Protein AF-C7GEN4-F1 (afdb_monomer_lite)

Secondary structure (DSSP, 8-state):
--------------TTTEEEEEEE-TTT--EEEEEEETTT--EEEEEEESSHHHHHHHHHHHT--SPPEEE-

Foldseek 3Di:
DDDPPPPLQQDEDDPPQWAWEWEADPVPRKTFIFIQGPPPRDTDGDGTDPDVVSVVSVCSNNVPPDDHYYDD

Sequence (72 aa):
MGLFKKNIVTKTYDKENKKPVIKASICNGEQVAGFKNIHTGKIDEVMLIKNHADLDAFKKMYGIDGAIEKEY

Structure (mmCIF, N/CA/C/O backbone):
data_AF-C7GEN4-F1
#
_entry.id   AF-C7GEN4-F1
#
loop_
_atom_site.group_PDB
_atom_site.id
_atom_site.type_symbol
_atom_site.label_atom_id
_atom_site.label_alt_id
_atom_site.label_comp_id
_atom_site.label_asym_id
_atom_site.label_entity_id
_atom_site.label_seq_id
_atom_site.pdbx_PDB_ins_code
_atom_site.Cartn_x
_atom_site.Cartn_y
_atom_site.Cartn_z
_atom_site.occupancy
_atom_site.B_iso_or_equiv
_atom_site.auth_seq_id
_atom_site.auth_comp_id
_atom_site.auth_asym_id
_atom_site.auth_atom_id
_atom_site.pdbx_PDB_model_num
ATOM 1 N N . MET A 1 1 ? -25.235 -22.350 -21.596 1.00 42.81 1 MET A N 1
ATOM 2 C CA . MET A 1 1 ? -23.883 -22.608 -21.055 1.00 42.81 1 MET A CA 1
ATOM 3 C C . MET A 1 1 ? -23.698 -21.786 -19.788 1.00 42.81 1 MET A C 1
ATOM 5 O O . MET A 1 1 ? -23.963 -20.592 -19.824 1.00 42.81 1 MET A O 1
ATOM 9 N N . GLY A 1 2 ? -23.347 -22.427 -18.671 1.00 50.94 2 GLY A N 1
ATOM 10 C CA . GLY A 1 2 ? -23.276 -21.787 -17.355 1.00 50.94 2 GLY A CA 1
ATOM 11 C C . GLY A 1 2 ? -22.227 -20.679 -17.302 1.00 50.94 2 GLY A C 1
ATOM 12 O O . GLY A 1 2 ? -21.047 -20.925 -17.547 1.00 50.94 2 GLY A O 1
ATOM 13 N N . LEU A 1 3 ? -22.662 -19.461 -16.971 1.00 59.94 3 LEU A N 1
ATOM 14 C CA . LEU A 1 3 ? -21.762 -18.387 -16.575 1.00 59.94 3 LEU A CA 1
ATOM 15 C C . LEU A 1 3 ? -21.123 -18.793 -15.246 1.00 59.94 3 LEU A C 1
ATOM 17 O O . LEU A 1 3 ? -21.716 -18.617 -14.182 1.00 59.94 3 LEU A O 1
ATOM 21 N N . PHE A 1 4 ? -19.907 -19.326 -15.306 1.00 59.34 4 PHE A N 1
ATOM 22 C CA . PHE A 1 4 ? -19.031 -19.380 -14.147 1.00 59.34 4 PHE A CA 1
ATOM 23 C C . PHE A 1 4 ? -18.774 -17.935 -13.708 1.00 59.34 4 PHE A C 1
ATOM 25 O O . PHE A 1 4 ? -17.886 -17.258 -14.230 1.00 59.34 4 PHE A O 1
ATOM 32 N N . LYS A 1 5 ? -19.586 -17.440 -12.765 1.00 57.09 5 LYS A N 1
ATOM 33 C CA . LYS A 1 5 ? -19.236 -16.275 -11.957 1.00 57.09 5 LYS A CA 1
ATOM 34 C C . LYS A 1 5 ? -17.930 -16.651 -11.276 1.00 57.09 5 LYS A C 1
ATOM 36 O O . LYS A 1 5 ? -17.922 -17.431 -10.330 1.00 57.09 5 LYS A O 1
ATOM 41 N N . LYS A 1 6 ? -16.812 -16.155 -11.807 1.00 55.97 6 LYS A N 1
ATOM 42 C CA . LYS A 1 6 ? -15.555 -16.115 -11.068 1.00 55.97 6 LYS A CA 1
ATOM 43 C C . LYS A 1 6 ? -15.913 -15.390 -9.779 1.00 55.97 6 LYS A C 1
ATOM 45 O O . LYS A 1 6 ? -16.209 -14.200 -9.836 1.00 55.97 6 LYS A O 1
ATOM 50 N N . ASN A 1 7 ? -16.000 -16.115 -8.663 1.00 50.56 7 ASN A N 1
ATOM 51 C CA . ASN A 1 7 ? -16.073 -15.505 -7.347 1.00 50.56 7 ASN A CA 1
ATOM 52 C C . ASN A 1 7 ? -14.787 -14.696 -7.228 1.00 50.56 7 ASN A C 1
ATOM 54 O O . ASN A 1 7 ? -13.732 -15.233 -6.896 1.00 50.56 7 ASN A O 1
ATOM 58 N N . ILE A 1 8 ? -14.857 -13.421 -7.601 1.00 55.91 8 ILE A N 1
ATOM 59 C CA . ILE A 1 8 ? -13.871 -12.434 -7.211 1.00 55.91 8 ILE A CA 1
ATOM 60 C C . ILE A 1 8 ? -13.959 -12.509 -5.694 1.00 55.91 8 ILE A C 1
ATOM 62 O O . ILE A 1 8 ? -14.982 -12.142 -5.123 1.00 55.91 8 ILE A O 1
ATOM 66 N N . VAL A 1 9 ? -12.989 -13.171 -5.063 1.00 56.72 9 VAL A N 1
ATOM 67 C CA . VAL A 1 9 ? -12.938 -13.271 -3.609 1.00 56.72 9 VAL A CA 1
ATOM 68 C C . VAL A 1 9 ? -12.700 -11.850 -3.143 1.00 56.72 9 VAL A C 1
ATOM 70 O O . VAL A 1 9 ? -11.565 -11.375 -3.152 1.00 56.72 9 VAL A O 1
ATOM 73 N N . THR A 1 10 ? -13.789 -11.152 -2.837 1.00 65.69 10 THR A N 1
ATOM 74 C CA . THR A 1 10 ? -13.745 -9.805 -2.300 1.00 65.69 10 THR A CA 1
ATOM 75 C C . THR A 1 10 ? -13.232 -9.946 -0.878 1.00 65.69 10 THR A C 1
ATOM 77 O O . THR A 1 10 ? -13.990 -10.219 0.054 1.00 65.69 10 THR A O 1
ATOM 80 N N . L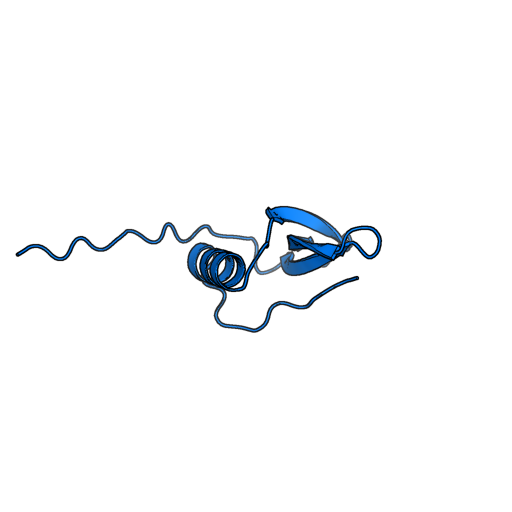YS A 1 11 ? -11.913 -9.871 -0.713 1.00 81.25 11 LYS A N 1
ATOM 81 C CA . LYS A 1 11 ? -11.302 -9.783 0.602 1.00 81.25 11 LYS A CA 1
ATOM 82 C C . LYS A 1 11 ? -11.762 -8.482 1.235 1.00 81.25 11 LYS A C 1
ATOM 84 O O . LYS A 1 11 ? -11.756 -7.422 0.614 1.00 81.25 11 LYS A O 1
ATOM 89 N N . THR A 1 12 ? -12.172 -8.571 2.486 1.00 83.62 12 THR A N 1
ATOM 90 C CA . THR A 1 12 ? -12.488 -7.394 3.278 1.00 83.62 12 THR A CA 1
ATOM 91 C C . THR A 1 12 ? -11.210 -6.861 3.911 1.00 83.62 12 THR A C 1
ATOM 93 O O . THR A 1 12 ? -10.266 -7.600 4.202 1.00 83.62 12 THR A O 1
ATOM 96 N N . TYR A 1 13 ? -11.168 -5.550 4.090 1.00 88.94 13 TYR A N 1
ATOM 97 C CA . TYR A 1 13 ? -10.177 -4.876 4.911 1.00 88.94 13 TYR A CA 1
ATOM 98 C C . TYR A 1 13 ? -10.912 -3.896 5.818 1.00 88.94 13 TYR A C 1
ATOM 100 O O . TYR A 1 13 ? -12.056 -3.522 5.548 1.00 88.94 13 TYR A O 1
ATOM 108 N N . ASP A 1 14 ? -10.256 -3.504 6.901 1.00 90.69 14 ASP A N 1
ATOM 109 C CA . ASP A 1 14 ? -10.810 -2.565 7.862 1.00 90.69 14 ASP A CA 1
ATOM 110 C C . ASP A 1 14 ? -10.787 -1.143 7.278 1.00 90.69 14 ASP A C 1
ATOM 112 O O . ASP A 1 14 ? -9.757 -0.473 7.294 1.00 90.69 14 ASP A O 1
ATOM 116 N N . LYS A 1 15 ? -11.904 -0.722 6.673 1.00 88.81 15 LYS A N 1
ATOM 117 C CA . LYS A 1 15 ? -12.029 0.571 5.973 1.00 88.81 15 LYS A CA 1
ATOM 118 C C . LYS A 1 15 ? -12.056 1.771 6.920 1.00 88.81 15 LYS A C 1
ATOM 120 O O . LYS A 1 15 ? -11.826 2.888 6.469 1.00 88.81 15 LYS A O 1
ATOM 125 N N . GLU A 1 16 ? -12.366 1.544 8.195 1.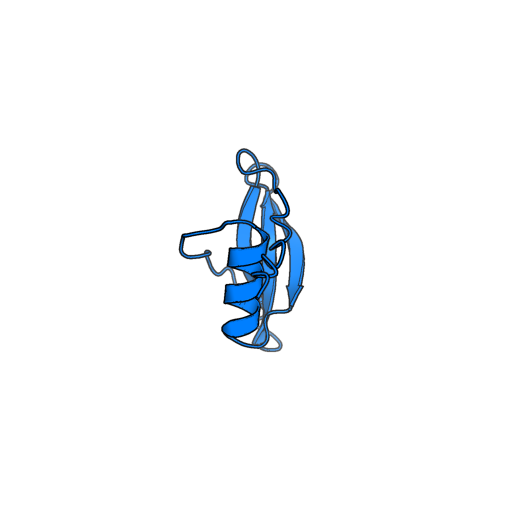00 91.44 16 GLU A N 1
ATOM 126 C CA . GLU A 1 16 ? -12.478 2.595 9.208 1.00 91.44 16 GLU A CA 1
ATOM 127 C C . GLU A 1 16 ? -11.108 2.984 9.767 1.00 91.44 16 GLU A C 1
ATOM 129 O O . GLU A 1 16 ? -10.824 4.165 9.926 1.00 91.44 16 GLU A O 1
ATOM 134 N N . ASN A 1 17 ? -10.229 2.006 10.001 1.00 93.69 17 ASN A N 1
ATOM 135 C CA . ASN A 1 17 ? -8.917 2.211 10.611 1.00 93.69 17 ASN A CA 1
ATOM 136 C C . ASN A 1 17 ? -7.768 2.080 9.604 1.00 93.69 17 ASN A C 1
ATOM 138 O O . ASN A 1 17 ? -6.625 2.417 9.935 1.00 93.69 17 ASN A O 1
ATOM 142 N N . LYS A 1 18 ? -8.008 1.559 8.393 1.00 94.56 18 LYS A N 1
ATOM 143 C CA . LYS A 1 18 ? -6.971 1.399 7.368 1.00 94.56 18 LYS A CA 1
ATOM 144 C C . LYS A 1 18 ? -7.375 1.993 6.023 1.00 94.56 18 LYS A C 1
ATOM 146 O O . LYS A 1 18 ? -8.475 1.779 5.520 1.00 94.56 18 LYS A O 1
ATOM 151 N N . LYS A 1 19 ? -6.418 2.662 5.380 1.00 94.38 19 LYS A N 1
ATOM 152 C CA . LYS A 1 19 ? -6.535 3.156 4.004 1.00 94.38 19 LYS A CA 1
ATOM 153 C C . LYS A 1 19 ? -5.620 2.373 3.055 1.00 94.38 19 LYS A C 1
ATOM 155 O O . LYS A 1 19 ? -4.504 2.030 3.454 1.00 94.38 19 LYS A O 1
ATOM 160 N N . PRO A 1 20 ? -6.055 2.060 1.823 1.00 94.62 20 PRO A N 1
ATOM 161 C CA . PRO A 1 20 ? -5.185 1.427 0.840 1.00 94.62 20 PRO A CA 1
ATOM 162 C C . PRO A 1 20 ? -4.068 2.395 0.435 1.00 94.62 20 PRO A C 1
ATOM 164 O O . PRO A 1 20 ? -4.327 3.574 0.195 1.00 94.62 20 PRO A O 1
ATOM 167 N N . VAL A 1 21 ? -2.838 1.895 0.337 1.00 95.25 21 VAL A N 1
ATOM 168 C CA . VAL A 1 21 ? -1.658 2.668 -0.083 1.00 95.25 21 VAL A CA 1
ATOM 169 C C . VAL A 1 21 ? -0.757 1.836 -0.993 1.00 95.25 21 VAL A C 1
ATOM 171 O O . VAL A 1 21 ? -0.732 0.607 -0.902 1.00 95.25 21 VAL A O 1
ATOM 174 N N . ILE A 1 22 ? 0.003 2.504 -1.857 1.00 94.69 22 ILE A N 1
ATOM 175 C CA . ILE A 1 22 ? 1.123 1.915 -2.594 1.00 94.69 22 ILE A CA 1
ATOM 176 C C . ILE A 1 22 ? 2.409 2.472 -2.001 1.00 94.69 22 ILE A C 1
ATOM 178 O O . ILE A 1 22 ? 2.673 3.660 -2.140 1.00 94.69 22 ILE A O 1
ATOM 182 N N . LYS A 1 23 ? 3.217 1.625 -1.376 1.00 93.00 23 LYS A N 1
ATOM 183 C CA . LYS A 1 23 ? 4.558 1.975 -0.914 1.00 93.00 23 LYS A CA 1
ATOM 184 C C . LYS A 1 23 ? 5.547 1.737 -2.050 1.00 93.00 23 LYS A C 1
ATOM 186 O O . LYS A 1 23 ? 5.651 0.611 -2.530 1.00 93.00 23 LYS A O 1
ATOM 191 N N . ALA A 1 24 ? 6.232 2.775 -2.505 1.00 90.88 24 ALA A N 1
ATOM 192 C CA . ALA A 1 24 ? 7.234 2.687 -3.560 1.00 90.88 24 ALA A CA 1
ATOM 193 C C . ALA A 1 24 ? 8.631 2.833 -2.956 1.00 90.88 24 ALA A C 1
ATOM 195 O O . ALA A 1 24 ? 8.966 3.869 -2.398 1.00 90.88 24 ALA A O 1
ATOM 196 N N . SER A 1 25 ? 9.466 1.810 -3.082 1.00 86.62 25 SER A N 1
ATOM 197 C CA . SER A 1 25 ? 10.845 1.878 -2.609 1.00 86.62 25 SER A CA 1
ATOM 198 C C . SER A 1 25 ? 11.696 2.733 -3.546 1.00 86.62 25 SER A C 1
ATOM 200 O O . SER A 1 25 ? 11.875 2.407 -4.718 1.00 86.62 25 SER A O 1
ATOM 202 N N . ILE A 1 26 ? 12.292 3.797 -3.008 1.00 83.00 26 ILE A N 1
ATOM 203 C CA . ILE A 1 26 ? 13.191 4.702 -3.750 1.00 83.00 26 ILE A CA 1
ATOM 204 C C . ILE A 1 26 ? 14.465 3.972 -4.216 1.00 83.00 26 ILE A C 1
ATOM 206 O O . ILE A 1 26 ? 15.032 4.298 -5.253 1.00 83.00 26 ILE A O 1
ATOM 210 N N . CYS A 1 27 ? 14.903 2.960 -3.462 1.00 80.69 27 CYS A N 1
ATOM 211 C CA . CYS A 1 27 ? 16.156 2.246 -3.709 1.00 80.69 27 CYS A CA 1
ATOM 212 C C . CYS A 1 27 ? 16.114 1.341 -4.955 1.00 80.69 27 CYS A C 1
ATOM 214 O O . CYS A 1 27 ? 17.094 1.248 -5.688 1.00 80.69 27 CYS A O 1
ATOM 216 N N . ASN A 1 28 ? 14.986 0.671 -5.203 1.00 78.88 28 ASN A N 1
ATOM 217 C CA . ASN A 1 28 ? 14.871 -0.376 -6.226 1.00 78.88 28 ASN A CA 1
ATOM 218 C C . ASN A 1 28 ? 13.647 -0.212 -7.147 1.00 78.88 28 ASN A C 1
ATOM 220 O O . ASN A 1 28 ? 13.490 -0.977 -8.096 1.00 78.88 28 ASN A O 1
ATOM 224 N N . GLY A 1 29 ? 12.794 0.786 -6.897 1.00 83.50 29 GLY A N 1
ATOM 225 C CA . GLY A 1 29 ? 11.591 1.051 -7.683 1.00 83.50 29 GLY A CA 1
ATOM 226 C C . GLY A 1 29 ? 10.463 0.039 -7.468 1.00 83.50 29 GLY A C 1
ATOM 227 O O . GLY A 1 29 ? 9.464 0.083 -8.191 1.00 83.50 29 GLY A O 1
ATOM 228 N N . GLU A 1 30 ? 10.589 -0.872 -6.498 1.00 90.69 30 GLU A N 1
ATOM 229 C CA . GLU A 1 30 ? 9.537 -1.837 -6.189 1.00 90.69 30 GLU A CA 1
ATOM 230 C C . GLU A 1 30 ? 8.336 -1.128 -5.566 1.00 90.69 30 GLU A C 1
ATOM 232 O O . GLU A 1 30 ? 8.465 -0.355 -4.618 1.00 90.69 30 GLU A O 1
ATOM 237 N N . GLN A 1 31 ? 7.150 -1.399 -6.109 1.00 93.56 31 GLN A N 1
ATOM 238 C CA . GLN A 1 31 ? 5.888 -0.915 -5.566 1.00 93.56 31 GLN A CA 1
ATOM 239 C C . GLN A 1 31 ? 5.199 -2.052 -4.819 1.00 93.56 31 GLN A C 1
ATOM 241 O O . GLN A 1 31 ? 5.080 -3.165 -5.329 1.00 93.56 31 GLN A O 1
ATOM 246 N N . VAL A 1 32 ? 4.708 -1.770 -3.620 1.00 94.38 32 VAL A N 1
ATOM 247 C CA . VAL A 1 32 ? 3.995 -2.721 -2.771 1.00 94.38 32 VAL A CA 1
ATOM 248 C C . VAL A 1 32 ? 2.648 -2.123 -2.401 1.00 94.38 32 VAL A C 1
ATOM 250 O O . VAL A 1 32 ? 2.572 -1.067 -1.778 1.00 94.38 32 VAL A O 1
ATOM 253 N N . ALA A 1 33 ? 1.570 -2.791 -2.796 1.00 94.44 33 ALA A N 1
ATOM 254 C CA . ALA A 1 33 ? 0.230 -2.473 -2.345 1.00 94.44 33 ALA A CA 1
ATOM 255 C C . ALA A 1 33 ? 0.002 -3.023 -0.940 1.00 94.44 33 ALA A C 1
ATOM 257 O O . ALA A 1 33 ? 0.332 -4.172 -0.621 1.00 94.44 33 ALA A O 1
ATOM 258 N N . GLY A 1 34 ? -0.594 -2.187 -0.107 1.00 94.94 34 GLY A N 1
ATOM 259 C CA . GLY A 1 34 ? -0.835 -2.491 1.283 1.00 94.94 34 GLY A CA 1
ATOM 260 C C . GLY A 1 34 ? -1.919 -1.621 1.887 1.00 94.94 34 GLY A C 1
ATOM 261 O O . GLY A 1 34 ? -2.617 -0.871 1.201 1.00 94.94 34 GLY A O 1
ATOM 262 N N . PHE A 1 35 ? -2.046 -1.722 3.202 1.00 95.00 35 PHE A N 1
ATOM 263 C CA . PHE A 1 35 ? -2.993 -0.938 3.978 1.00 95.00 35 PHE A CA 1
ATOM 264 C C . PHE A 1 35 ? -2.260 -0.183 5.073 1.00 95.00 35 PHE A C 1
ATOM 266 O O . PHE A 1 35 ? -1.628 -0.788 5.937 1.00 95.00 35 PHE A O 1
ATOM 273 N N . LYS A 1 36 ? -2.372 1.143 5.055 1.00 95.19 36 LYS A N 1
ATOM 274 C CA . LYS A 1 36 ? -1.843 2.011 6.099 1.00 95.19 36 LYS A CA 1
ATOM 275 C C . LYS A 1 36 ? -2.888 2.189 7.180 1.00 95.19 36 LYS A C 1
ATOM 277 O O . LYS A 1 36 ? -3.985 2.673 6.910 1.00 95.19 36 LYS A O 1
ATOM 282 N N . ASN A 1 37 ? -2.543 1.815 8.402 1.00 95.56 37 ASN A N 1
ATOM 283 C CA . ASN A 1 37 ? -3.350 2.123 9.566 1.00 95.56 37 ASN A CA 1
ATOM 284 C C . ASN A 1 37 ? -3.278 3.633 9.835 1.00 95.56 37 ASN A C 1
ATOM 286 O O . ASN A 1 37 ? -2.190 4.188 9.990 1.00 95.56 37 ASN A O 1
ATOM 290 N N . ILE A 1 38 ? -4.430 4.295 9.879 1.00 93.75 38 ILE A N 1
ATOM 291 C CA . ILE A 1 38 ? -4.514 5.756 10.001 1.00 93.75 38 ILE A CA 1
ATOM 292 C C . ILE A 1 38 ? -4.154 6.260 11.406 1.00 93.75 38 ILE A C 1
ATOM 294 O O . ILE A 1 38 ? -3.771 7.414 11.550 1.00 93.75 38 ILE A O 1
ATOM 298 N N . HIS A 1 39 ? -4.230 5.400 12.425 1.00 94.00 39 HIS A N 1
ATOM 299 C CA . HIS A 1 39 ? -3.925 5.742 13.817 1.00 94.00 39 HIS A CA 1
ATOM 300 C C . HIS A 1 39 ? -2.447 5.539 14.150 1.00 94.00 39 HIS A C 1
ATOM 302 O O . HIS A 1 39 ? -1.849 6.344 14.854 1.00 94.00 39 HIS A O 1
ATOM 308 N N . THR A 1 40 ? -1.858 4.445 13.660 1.00 94.62 40 THR A N 1
ATOM 309 C CA . THR A 1 40 ? -0.470 4.063 13.987 1.00 94.62 40 THR A CA 1
ATOM 310 C C . THR A 1 40 ? 0.530 4.419 12.892 1.00 94.62 40 THR A C 1
ATOM 312 O O . THR A 1 40 ? 1.732 4.365 13.123 1.00 94.62 40 THR A O 1
ATOM 315 N N . GLY A 1 41 ? 0.061 4.718 11.677 1.00 92.31 41 GLY A N 1
ATOM 316 C CA . GLY A 1 41 ? 0.907 4.931 10.502 1.00 92.31 41 GLY A CA 1
ATOM 317 C C . GLY A 1 41 ? 1.543 3.655 9.939 1.00 92.31 41 GLY A C 1
ATOM 318 O O . GLY A 1 41 ? 2.198 3.722 8.901 1.00 92.31 41 GLY A O 1
ATOM 319 N N . LYS A 1 42 ? 1.342 2.493 10.577 1.00 93.25 42 LYS A N 1
ATOM 320 C CA . LYS A 1 42 ? 1.905 1.214 10.131 1.00 93.25 42 LYS A CA 1
ATOM 321 C C . LYS A 1 42 ? 1.286 0.784 8.803 1.00 93.25 42 LYS A C 1
ATOM 323 O O . LYS A 1 42 ? 0.065 0.790 8.661 1.00 93.25 42 LYS A O 1
ATOM 328 N N . ILE A 1 43 ? 2.128 0.361 7.865 1.00 92.19 43 ILE A N 1
ATOM 329 C CA . ILE A 1 43 ? 1.714 -0.168 6.564 1.00 92.19 43 ILE A CA 1
ATOM 330 C C . ILE A 1 43 ? 1.826 -1.689 6.606 1.00 92.19 43 ILE A C 1
ATOM 332 O O . ILE A 1 43 ? 2.911 -2.226 6.821 1.00 92.19 43 ILE A O 1
ATOM 336 N N . ASP A 1 44 ? 0.705 -2.375 6.410 1.00 92.81 44 ASP A N 1
ATOM 337 C CA . ASP A 1 44 ? 0.678 -3.809 6.140 1.00 92.81 44 ASP A CA 1
ATOM 338 C C . ASP A 1 44 ? 0.887 -4.027 4.641 1.00 92.81 44 ASP A C 1
ATOM 340 O O . ASP A 1 44 ? 0.025 -3.681 3.832 1.00 92.81 44 ASP A O 1
ATOM 344 N N . GLU A 1 45 ? 2.034 -4.587 4.275 1.00 92.69 45 GLU A N 1
ATOM 345 C CA . GLU A 1 45 ? 2.381 -4.962 2.905 1.00 92.69 45 GLU A CA 1
ATOM 346 C C . GLU A 1 45 ? 1.633 -6.246 2.512 1.00 92.69 45 GLU A C 1
ATOM 348 O O . GLU A 1 45 ? 1.718 -7.261 3.202 1.00 92.69 45 GLU A O 1
ATOM 353 N N . VAL A 1 46 ? 0.865 -6.204 1.418 1.00 91.62 46 VAL A N 1
ATOM 354 C CA . VAL A 1 46 ? -0.042 -7.301 1.025 1.00 91.62 46 VAL A CA 1
ATOM 355 C C . VAL A 1 46 ? 0.341 -7.909 -0.317 1.00 91.62 46 VAL A C 1
ATOM 357 O O . VAL A 1 46 ? 0.289 -9.128 -0.478 1.00 91.62 46 VAL A O 1
ATOM 360 N N . MET A 1 47 ? 0.682 -7.076 -1.299 1.00 92.44 47 MET A N 1
ATOM 361 C CA . MET A 1 47 ? 0.928 -7.522 -2.668 1.00 92.44 47 MET A CA 1
ATOM 362 C C . MET A 1 47 ? 2.013 -6.678 -3.330 1.00 92.44 47 MET A C 1
ATOM 364 O O . MET A 1 47 ? 1.945 -5.455 -3.322 1.00 92.44 47 MET A O 1
ATOM 368 N N . LEU A 1 48 ? 2.984 -7.333 -3.962 1.00 93.38 48 LEU A N 1
ATOM 369 C CA . LEU A 1 48 ? 3.954 -6.664 -4.824 1.00 93.38 48 LEU A CA 1
ATOM 370 C C . LEU A 1 48 ? 3.287 -6.274 -6.152 1.00 93.38 48 LEU A C 1
ATOM 372 O O . LEU A 1 48 ? 2.661 -7.109 -6.802 1.00 93.38 48 LEU A O 1
ATOM 376 N N . ILE A 1 49 ? 3.445 -5.022 -6.563 1.00 93.94 49 ILE A N 1
ATOM 377 C CA . ILE A 1 49 ? 2.892 -4.457 -7.793 1.00 93.94 49 ILE A CA 1
ATOM 378 C C . ILE A 1 49 ? 4.021 -4.300 -8.806 1.00 93.94 49 ILE A C 1
ATOM 380 O O . ILE A 1 49 ? 4.867 -3.415 -8.674 1.00 93.94 49 ILE A O 1
ATOM 384 N N . LYS A 1 50 ? 4.028 -5.148 -9.839 1.00 91.25 50 LYS A N 1
ATOM 385 C CA . LYS A 1 50 ? 5.003 -5.058 -10.938 1.00 91.25 50 LYS A CA 1
ATOM 386 C C . LYS A 1 50 ? 4.449 -4.265 -12.111 1.00 91.25 50 LYS A C 1
ATOM 388 O O . LYS A 1 50 ? 5.198 -3.600 -12.819 1.00 91.25 50 LYS A O 1
ATOM 393 N N . ASN A 1 51 ? 3.141 -4.343 -12.333 1.00 91.06 51 ASN A N 1
ATOM 394 C CA . ASN A 1 51 ? 2.466 -3.670 -13.433 1.00 91.06 51 ASN A CA 1
ATOM 395 C C . ASN A 1 51 ? 1.059 -3.184 -13.035 1.00 91.06 51 ASN A C 1
ATOM 397 O O . ASN A 1 51 ? 0.572 -3.408 -11.927 1.00 91.06 51 ASN A O 1
ATOM 401 N N . HIS A 1 52 ? 0.382 -2.508 -13.965 1.00 89.06 52 HIS A N 1
ATOM 402 C CA . HIS A 1 52 ? -0.978 -2.013 -13.742 1.00 89.06 52 HIS A CA 1
ATOM 403 C C . HIS A 1 52 ? -2.026 -3.122 -13.556 1.00 89.06 52 HIS A C 1
ATOM 405 O O . HIS A 1 52 ? -3.043 -2.873 -12.912 1.00 89.06 52 HIS A O 1
ATOM 411 N N . ALA A 1 53 ? -1.801 -4.331 -14.078 1.00 92.12 53 ALA A N 1
ATOM 412 C CA . ALA A 1 53 ? -2.722 -5.449 -13.890 1.00 92.12 53 ALA A CA 1
ATOM 413 C C . ALA A 1 53 ? -2.680 -5.985 -12.451 1.00 92.12 53 ALA A C 1
ATOM 415 O O . ALA A 1 53 ? -3.732 -6.311 -11.909 1.00 92.12 53 ALA A O 1
ATOM 416 N N . ASP A 1 54 ? -1.510 -5.998 -11.803 1.00 92.19 54 ASP A N 1
ATOM 417 C CA . ASP A 1 54 ? -1.399 -6.327 -10.373 1.00 92.19 54 ASP A CA 1
ATOM 418 C C . ASP A 1 54 ? -2.179 -5.313 -9.519 1.00 92.1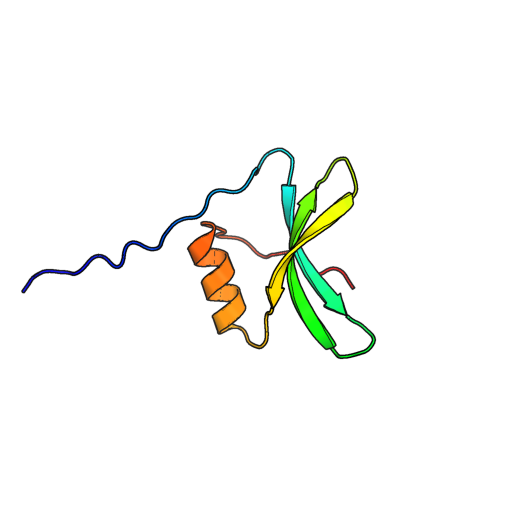9 54 ASP A C 1
ATOM 420 O O . ASP A 1 54 ? -2.897 -5.680 -8.588 1.00 92.19 54 ASP A O 1
ATOM 424 N N . LEU A 1 55 ? -2.101 -4.026 -9.877 1.00 91.50 55 LEU A N 1
ATOM 425 C CA . LEU A 1 55 ? -2.840 -2.964 -9.192 1.00 91.50 55 LEU A CA 1
ATOM 426 C C . LEU A 1 55 ? -4.358 -3.117 -9.369 1.00 91.50 55 LEU A C 1
ATOM 428 O O . LEU A 1 55 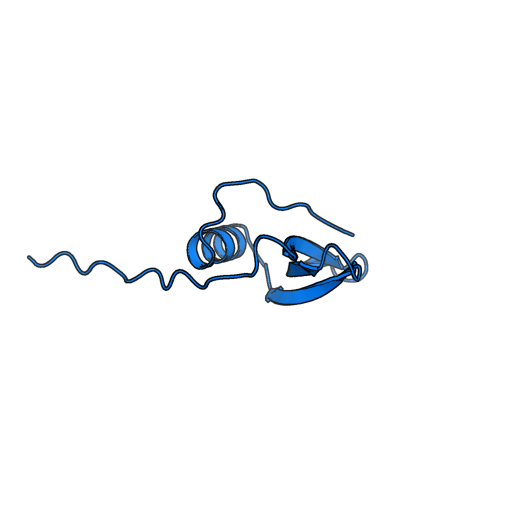? -5.109 -2.977 -8.404 1.00 91.50 55 LEU A O 1
ATOM 432 N N . ASP A 1 56 ? -4.816 -3.407 -10.586 1.00 91.44 56 ASP A N 1
ATOM 433 C CA . ASP A 1 56 ? -6.231 -3.668 -10.875 1.00 91.44 56 ASP A CA 1
ATOM 434 C C . ASP A 1 56 ? -6.734 -4.919 -10.138 1.00 91.44 56 ASP A C 1
ATOM 436 O O . ASP A 1 56 ? -7.826 -4.911 -9.567 1.00 91.44 56 ASP A O 1
ATOM 440 N N . ALA A 1 57 ? -5.909 -5.967 -10.063 1.00 91.12 57 ALA A N 1
ATOM 441 C CA . ALA A 1 57 ? -6.207 -7.169 -9.298 1.00 91.12 57 ALA A CA 1
ATOM 442 C C . ALA A 1 57 ? -6.342 -6.867 -7.800 1.00 91.12 57 ALA A C 1
ATOM 444 O O . ALA A 1 57 ? -7.312 -7.313 -7.187 1.00 91.12 57 ALA A O 1
ATOM 445 N N . PHE A 1 58 ? -5.439 -6.070 -7.221 1.00 91.50 58 PHE A N 1
ATOM 446 C CA . PHE A 1 58 ? -5.544 -5.617 -5.832 1.00 91.50 58 PHE A CA 1
ATOM 447 C C . PHE A 1 58 ? -6.842 -4.834 -5.598 1.00 91.50 58 PHE A C 1
ATOM 449 O O . PHE A 1 58 ? -7.601 -5.140 -4.676 1.00 91.50 58 PHE A O 1
ATOM 456 N N . LYS A 1 59 ? -7.159 -3.875 -6.474 1.00 91.25 59 LYS A N 1
ATOM 457 C CA . LYS A 1 59 ? -8.396 -3.091 -6.381 1.00 91.25 59 LYS A CA 1
ATOM 458 C C . LYS A 1 59 ? -9.642 -3.967 -6.438 1.00 91.25 59 LYS A C 1
ATOM 460 O O . LYS A 1 59 ? -10.502 -3.857 -5.567 1.00 91.25 59 LYS A O 1
ATOM 465 N N . LYS A 1 60 ? -9.723 -4.883 -7.404 1.00 90.56 60 LYS A N 1
ATOM 466 C CA . LYS A 1 60 ? -10.846 -5.825 -7.541 1.00 90.56 60 LYS A CA 1
ATOM 467 C C . LYS A 1 60 ? -10.941 -6.792 -6.368 1.00 90.56 60 LYS A C 1
ATOM 469 O O . LYS A 1 60 ? -12.045 -7.063 -5.906 1.00 90.56 60 LYS A O 1
ATOM 474 N N . MET A 1 61 ? -9.806 -7.278 -5.865 1.00 90.12 61 MET A N 1
ATOM 475 C CA . MET A 1 61 ? -9.757 -8.183 -4.716 1.00 90.12 61 MET A CA 1
ATOM 476 C C . MET A 1 61 ? -10.316 -7.523 -3.455 1.00 90.12 61 MET A C 1
ATOM 478 O O . MET A 1 61 ? -10.948 -8.210 -2.667 1.00 90.12 61 MET A O 1
ATOM 482 N N . TYR A 1 62 ? -10.135 -6.215 -3.268 1.00 90.38 62 TYR A N 1
ATOM 483 C CA . TYR A 1 62 ? -10.601 -5.502 -2.071 1.00 90.38 62 TYR A CA 1
ATOM 484 C C . TYR A 1 62 ? -11.823 -4.599 -2.300 1.00 90.38 62 TYR A C 1
ATOM 486 O O . TYR A 1 62 ? -12.269 -3.910 -1.380 1.00 90.38 62 TYR A O 1
ATOM 494 N N . GLY A 1 63 ? -12.383 -4.596 -3.514 1.00 88.94 63 GLY A N 1
ATOM 495 C CA . GLY A 1 63 ? -13.500 -3.725 -3.889 1.00 88.94 63 GLY A CA 1
ATOM 496 C C . GLY A 1 63 ? -13.166 -2.234 -3.754 1.00 88.94 63 GLY A C 1
ATOM 497 O O . GLY A 1 63 ? -13.975 -1.467 -3.233 1.00 88.94 63 GLY A O 1
ATOM 498 N N . ILE A 1 64 ? -11.954 -1.839 -4.153 1.00 89.50 64 ILE A N 1
ATOM 499 C CA . ILE A 1 64 ? -11.478 -0.452 -4.141 1.00 89.50 64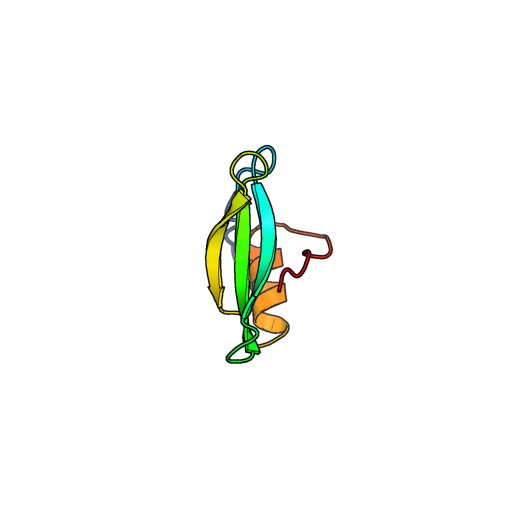 ILE A CA 1
ATOM 500 C C . ILE A 1 64 ? -11.781 0.169 -5.506 1.00 89.50 64 ILE A C 1
ATOM 502 O O . ILE A 1 64 ? -11.115 -0.138 -6.490 1.00 89.50 64 ILE A O 1
ATOM 506 N N . ASP A 1 65 ? -12.764 1.063 -5.554 1.00 83.19 65 ASP A N 1
ATOM 507 C CA . ASP A 1 65 ? -13.188 1.733 -6.794 1.00 83.19 65 ASP A CA 1
ATOM 508 C C . ASP A 1 65 ? -12.337 2.986 -7.119 1.00 83.19 65 ASP A C 1
ATOM 510 O O . ASP A 1 65 ? -12.304 3.476 -8.243 1.00 83.19 65 ASP A O 1
ATOM 514 N N . GLY A 1 66 ? -11.583 3.490 -6.135 1.00 85.69 66 GLY A N 1
ATOM 515 C CA . GLY A 1 66 ? -10.848 4.753 -6.223 1.00 85.69 66 GLY A CA 1
ATOM 516 C C . GLY A 1 66 ? -9.374 4.663 -6.637 1.00 85.69 66 GLY A C 1
ATOM 517 O O . GLY A 1 66 ? -8.795 3.599 -6.896 1.00 85.69 66 GLY A O 1
ATOM 518 N N . ALA A 1 67 ? -8.734 5.833 -6.674 1.00 86.69 67 ALA A N 1
ATOM 519 C CA . ALA A 1 67 ? -7.280 5.940 -6.708 1.00 86.69 67 ALA A CA 1
ATOM 520 C C . ALA A 1 67 ? -6.687 5.517 -5.354 1.00 86.69 67 ALA A C 1
ATOM 522 O O . ALA A 1 67 ? -7.275 5.761 -4.305 1.00 86.69 67 ALA A O 1
ATOM 523 N N . ILE A 1 68 ? -5.525 4.867 -5.397 1.00 91.56 68 ILE A N 1
ATOM 524 C CA . ILE A 1 68 ? -4.770 4.481 -4.203 1.00 91.56 68 ILE A CA 1
ATOM 525 C C . ILE A 1 68 ? -3.611 5.465 -4.080 1.00 91.56 68 ILE A C 1
ATOM 527 O O . ILE A 1 68 ? -2.888 5.677 -5.057 1.00 91.56 68 ILE A O 1
ATOM 531 N N . GLU A 1 69 ? -3.450 6.067 -2.904 1.00 91.00 69 GLU A N 1
ATOM 532 C CA . GLU A 1 69 ? -2.355 6.999 -2.640 1.00 91.00 69 GLU A CA 1
ATOM 533 C C . GLU A 1 69 ? -1.008 6.278 -2.743 1.00 91.00 69 GLU A C 1
ATOM 535 O O . GLU A 1 69 ? -0.832 5.187 -2.194 1.00 91.00 69 GLU A O 1
ATOM 540 N N . LYS A 1 70 ? -0.057 6.892 -3.454 1.00 90.56 70 LYS A N 1
ATOM 541 C CA . LYS A 1 70 ? 1.328 6.422 -3.503 1.00 90.56 70 LYS A CA 1
ATOM 542 C C . LYS A 1 70 ? 2.145 7.154 -2.445 1.00 90.56 70 LYS A C 1
ATOM 544 O O . LYS A 1 70 ? 2.129 8.380 -2.402 1.00 90.56 70 LYS A O 1
ATOM 549 N N . GLU A 1 71 ? 2.849 6.395 -1.624 1.00 88.12 71 GLU A N 1
ATOM 550 C CA . GLU A 1 71 ? 3.772 6.867 -0.597 1.00 88.12 71 GLU A CA 1
ATOM 551 C C . GLU A 1 71 ? 5.183 6.381 -0.964 1.00 88.12 71 GLU A C 1
ATOM 553 O O . GLU A 1 71 ? 5.350 5.227 -1.367 1.00 88.12 71 GLU A O 1
ATOM 558 N N . TYR A 1 72 ? 6.166 7.279 -0.890 1.00 85.19 72 TYR A N 1
ATOM 559 C CA . TYR A 1 72 ? 7.562 7.060 -1.292 1.00 85.19 72 TYR A CA 1
ATOM 560 C C . TYR A 1 72 ? 8.480 7.059 -0.071 1.00 85.19 72 TYR A C 1
ATOM 562 O O . TYR A 1 72 ? 8.192 7.848 0.859 1.00 85.19 72 TYR A O 1
#

Organism: NCBI:txid536231

pLDDT: mean 85.81, std 12.89, range [42.81, 95.56]

Radius of gyration: 13.72 Å; chains: 1; bounding box: 40×30×35 Å

=== Feature glossary ===
A reading guide for the features in this record.

Start from the sequence.

  · Sequence gives the chain of amino acids in standard one-letter code (A=alanine, C=cysteine, …, Y=tyrosine), read N→C. It is the only feature that is directly encoded by the gene; all structural features are derived from the folded form of this sequence.

Fold it, and you get atomic coordinates and the backbone conformation that goes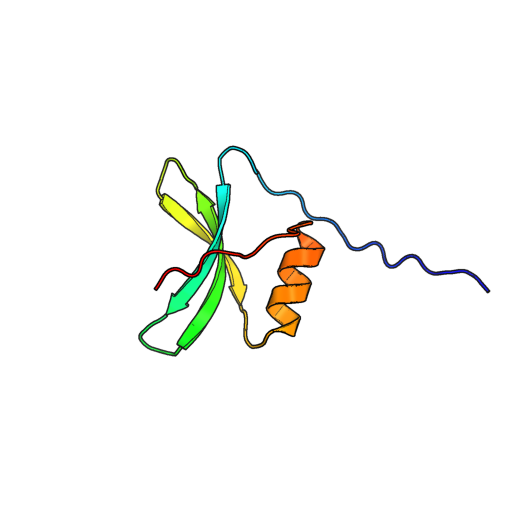 with them.

  · Structure coordinates are given as an mmCIF _atom_site loop: one row per atom with element, residue name, chain id, sequence number, and x/y/z position in Å. Only the four main-chain atoms per residue are included here; side chains are omitted to keep the record compact.

  · Backbone dihedral angles. Every residue except chain termini has a φ (preceding-C → N → Cα → C) and a ψ (N → Cα → C → next-N). They are reported in degrees following the IUPAC sign convention. Secondary structure is essentially a statement about which (φ, ψ) basin each residue occupies.

  · Eight-state secondary structure (DSSP): H is the canonical α-helix, G the tighter 3₁₀-helix, I the wider π-helix; E/B are β-structure, T and S are turns and bends, and '-' is everything else. DSSP derives these from the pattern of main-chain N–H···O=C hydrogen bonds, not from the sequence.

  · SS3 is a coarse helix/strand/coil call (letters a/b/c) made by the P-SEA algorithm from inter-Cα distances and dihedrals. It is less detailed than DSSP but needs only Cα positions.

Summarize the fold with a handful of shape descriptors and a per-residue structural alphabet.

  · Radius of gyration (Rg) is the root-mean-square distance of Cα atoms from their centroid — a single number for overall size and compactness. A globular domain of N residues has Rg ≈ 2.2·N^0.38 Å; an extended or disordered chain has a much larger Rg. The Cα contact count is the number of residue pairs whose Cα atoms are within 8 Å and are more than four positions apart in sequence — a standard proxy for tertiary packing density. The bounding box is the smallest axis-aligned box enclosing all Cα atoms.

  · 3Di is Foldseek's structural alphabet. Each residue is assigned one of twenty discrete states based on how its Cα sits relative to its spatial (not sequential) neighbors. Aligning 3Di strings finds structural homologs roughly as well as full 3D superposition, but orders of magnitude faster.

  · Solvent-accessible surface area (SASA) is the area in Å² traced out by the centre of a 1.4 Å probe sphere (a water molecule) rolled over the protein's van der Waals surface (Shrake–Rupley / Lee–Richards construction). Buried residues have near-zero SASA; fully exposed residues can exceed 200 Å². The total SASA scales roughly with the number of surface residues.

Ask how reliable the model is.

  · For AlphaFold models, the B-factor field carries pLDDT — the model's own estimate of local accuracy on a 0–100 scale. Regions with pLDDT<50 should be treated as essentially unmodeled; they often correspond to intrinsically disordered segments.

  · For experimental (PDB) structures, the B-factor (temperature factor) quantifies the positional spread of each atom in the crystal — a combination of thermal vibration and static disorder — in units of Å². High B-factors mark flexible loops or poorly resolved regions; low B-factors mark the rigid, well-ordered core.

  · Predicted Aligned Error (PAE) is an AlphaFold confidence matrix: entry (i, j) is the expected error in the position of residue j, in ångströms, when the prediction is superimposed on the true structure at residue i. Low PAE within a block of residues means that block is internally rigid and well-predicted; high PAE between two blocks means their relative placement is uncertain even if each block individually is confident.

Place it in context: what it resembles, what it is annotated as, and how it looks.

  · Structural nearest neighbors (via Foldseek easy-search vs the PDB). Reported per hit: target PDB id, E-value, and alignment TM-score. A TM-score above ~0.5 is the conventional threshold for 'same fold'.

  · Functional annotations link the protein to curated databases. InterPro entries identify conserved domains and families by matching the sequence against member-database signatures (Pfam, PROSITE, CDD, …). Gene Ontology (GO) terms describe molecular function, biological process, and cellular component in a controlled vocabulary. CATH places the structure in a hierarchical fold classification (Class/Architecture/Topology/Homologous-superfamily). The organism is the source species.

  · The contact map is a binary N×N matrix image: pixel (i, j) is dark where Cα_i and Cα_j are within 8 Å and |i−j|>4. Because the |i−j|>4 filter removes local helical contacts, off-diagonal stripes parallel to the main diagonal indicate parallel β-sheets; stripes perpendicular to it indicate antiparallel β-sheets. The Ramachandran plot scatters every residue's (φ, ψ) pair against the sterically allowed regions. The PAE heatmap renders the predicted-aligned-error matrix.

  · Six rendered views show the 3D structure from the faces of a cube — i.e. along ±x, ±y, ±z. Rendering representation is drawn randomly per protein from cartoon (secondary-structure ribbons), sticks (backbone bonds), or molecular surface; coloring is either N→C rainbow (blue at the N-terminus through red at the C-terminus) or one color per chain.